Protein AF-A0A4Q2QNV0-F1 (afdb_monomer)

pLDDT: mean 83.26, std 14.24, range [42.0, 94.38]

Secondary structure (DSSP, 8-state):
-----------------HHHHHHHHHHHHHHHHTS--GGGSGGGSHHHHHHHHHTT--HHHHHHHHHHHHT-

Mean predicted aligned error: 9.37 Å

Foldseek 3Di:
DDDDDPPPPPPPDPDPDPLSVLQVVCQVCCCPPPVDGCVVDPSVDSVVSVVCVVVVHDSVNVVVVVCVVVVD

Structure (mmCIF, N/CA/C/O backbone):
data_AF-A0A4Q2QNV0-F1
#
_entry.id   AF-A0A4Q2QNV0-F1
#
loop_
_atom_site.group_PDB
_atom_site.id
_atom_site.type_symbol
_atom_site.label_atom_id
_atom_si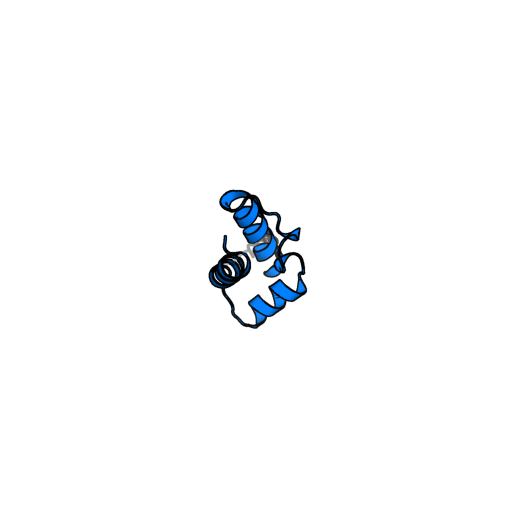te.label_alt_id
_atom_site.label_comp_id
_atom_site.label_asym_id
_atom_site.label_entity_id
_atom_site.label_seq_id
_atom_site.pdbx_PDB_ins_code
_atom_site.Cartn_x
_atom_site.Cartn_y
_atom_site.Cartn_z
_atom_site.occupancy
_atom_site.B_iso_or_equiv
_atom_site.auth_seq_id
_atom_site.auth_comp_id
_atom_site.auth_asym_id
_atom_site.auth_atom_id
_atom_site.pdbx_PDB_model_num
ATOM 1 N N . MET A 1 1 ? 25.033 8.812 -49.560 1.00 42.00 1 MET A N 1
ATOM 2 C CA . MET A 1 1 ? 24.345 9.294 -48.344 1.00 42.00 1 MET A CA 1
ATOM 3 C C . MET A 1 1 ? 25.103 8.776 -47.133 1.00 42.00 1 MET A C 1
ATOM 5 O O . MET A 1 1 ? 25.413 7.593 -47.121 1.00 42.00 1 MET A O 1
ATOM 9 N N . LYS A 1 2 ? 25.485 9.636 -46.181 1.00 44.19 2 LYS A N 1
ATOM 10 C CA . LYS A 1 2 ? 26.189 9.231 -44.953 1.00 44.19 2 LYS A CA 1
ATOM 11 C C . LYS A 1 2 ? 25.312 9.599 -43.759 1.00 44.19 2 LYS A C 1
ATOM 13 O O . LYS A 1 2 ? 25.223 10.770 -43.411 1.00 44.19 2 LYS A O 1
ATOM 18 N N . THR A 1 3 ? 24.633 8.619 -43.177 1.00 51.47 3 THR A N 1
ATOM 19 C CA . THR A 1 3 ? 23.892 8.770 -41.920 1.00 51.47 3 THR A CA 1
ATOM 20 C C . THR A 1 3 ? 24.846 8.534 -40.757 1.00 51.47 3 THR A C 1
ATOM 22 O O . THR A 1 3 ? 25.386 7.441 -40.603 1.00 51.47 3 THR A O 1
ATOM 25 N N . LEU A 1 4 ? 25.086 9.582 -39.970 1.00 58.16 4 LEU A N 1
ATOM 26 C CA . LEU A 1 4 ? 25.800 9.496 -38.698 1.00 58.16 4 LEU A CA 1
ATOM 27 C C . LEU A 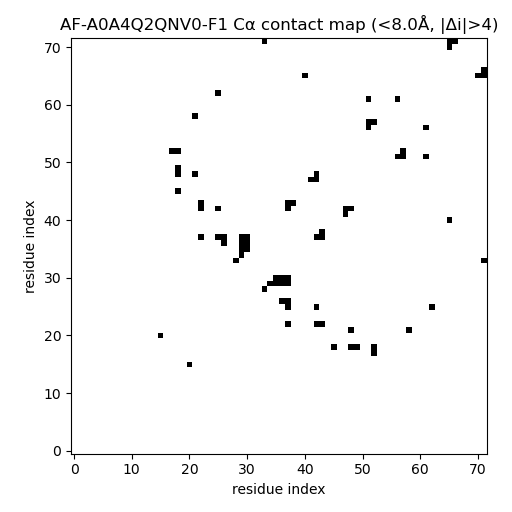1 4 ? 24.918 8.773 -37.666 1.00 58.16 4 LEU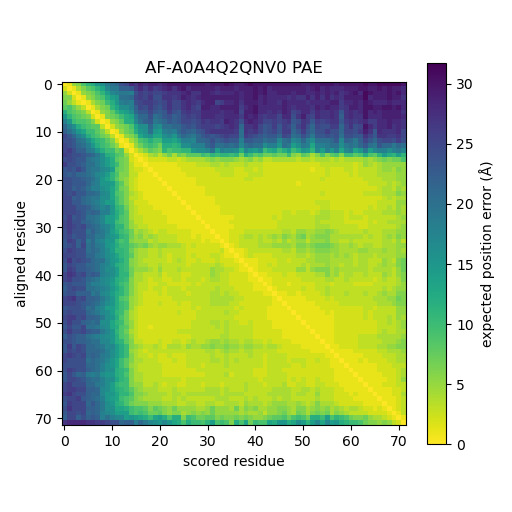 A C 1
ATOM 29 O O . LEU A 1 4 ? 23.715 9.045 -37.617 1.00 58.16 4 LEU A O 1
ATOM 33 N N . PRO A 1 5 ? 25.476 7.887 -36.825 1.00 54.12 5 PRO A N 1
ATOM 34 C CA . PRO A 1 5 ? 24.729 7.307 -35.723 1.00 54.12 5 PRO A CA 1
ATOM 35 C C . PRO A 1 5 ? 24.531 8.383 -34.650 1.00 54.12 5 PRO A C 1
ATOM 37 O O . PRO A 1 5 ? 25.479 8.823 -34.000 1.00 5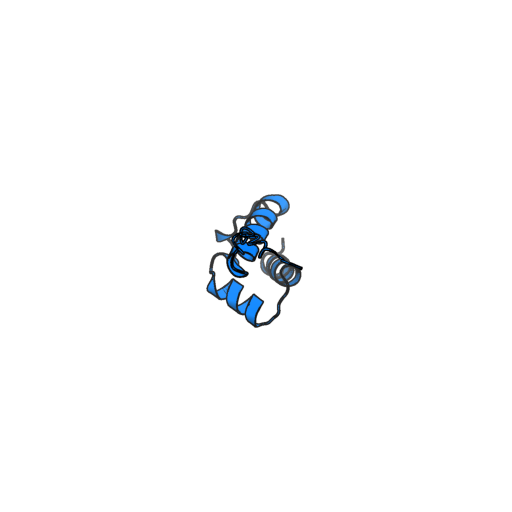4.12 5 PRO A O 1
ATOM 40 N N . ALA A 1 6 ? 23.291 8.834 -34.473 1.00 58.50 6 ALA A N 1
ATOM 41 C CA . ALA A 1 6 ? 22.920 9.647 -33.328 1.00 58.50 6 ALA A CA 1
ATOM 42 C C . ALA A 1 6 ? 22.871 8.738 -32.092 1.00 58.50 6 ALA A C 1
ATOM 44 O O . ALA A 1 6 ? 21.864 8.088 -31.818 1.00 58.50 6 ALA A O 1
ATOM 45 N N . THR A 1 7 ? 23.975 8.670 -31.350 1.00 59.75 7 THR A N 1
ATOM 46 C CA . THR A 1 7 ? 24.000 8.068 -30.014 1.00 59.75 7 THR A CA 1
ATOM 47 C C . THR A 1 7 ? 23.247 8.989 -29.059 1.00 59.75 7 THR A C 1
ATOM 49 O O . THR A 1 7 ? 23.830 9.815 -28.361 1.00 59.75 7 THR A O 1
ATOM 52 N N . THR A 1 8 ? 21.921 8.882 -29.039 1.00 59.88 8 THR A N 1
ATOM 53 C CA . THR A 1 8 ? 21.109 9.469 -27.977 1.00 59.88 8 THR A CA 1
ATOM 54 C C . THR A 1 8 ? 21.267 8.582 -26.746 1.00 59.88 8 THR A C 1
ATOM 56 O O . THR A 1 8 ? 20.560 7.588 -26.590 1.00 59.88 8 THR A O 1
ATOM 59 N N . GLN A 1 9 ? 22.214 8.917 -25.865 1.00 55.66 9 GLN A N 1
ATOM 60 C CA . GLN A 1 9 ? 22.220 8.406 -24.495 1.00 55.66 9 GLN A CA 1
ATOM 61 C C . GLN A 1 9 ? 20.968 8.945 -23.797 1.00 55.66 9 GLN A C 1
ATOM 63 O O . GLN A 1 9 ? 20.969 10.007 -23.178 1.00 55.66 9 GLN A O 1
ATOM 68 N N . ARG A 1 10 ? 19.850 8.234 -23.955 1.00 62.00 10 ARG A N 1
ATOM 69 C CA . ARG A 1 10 ? 18.656 8.464 -23.154 1.00 62.00 10 ARG A CA 1
ATOM 70 C C . ARG A 1 10 ? 19.047 8.099 -21.730 1.00 62.00 10 ARG A C 1
ATOM 72 O O . ARG A 1 10 ? 19.224 6.921 -21.438 1.00 62.00 10 ARG A O 1
ATOM 79 N N . ALA A 1 11 ? 19.226 9.105 -20.876 1.00 59.91 11 ALA A N 1
ATOM 80 C CA . ALA A 1 11 ? 19.385 8.898 -19.446 1.00 59.91 11 ALA A CA 1
ATOM 81 C C . ALA A 1 11 ? 18.248 7.980 -18.984 1.00 59.91 11 ALA A C 1
ATOM 83 O O . ALA A 1 11 ? 17.068 8.340 -19.065 1.00 59.91 11 ALA A O 1
ATOM 84 N N . VAL A 1 12 ? 18.600 6.756 -18.598 1.00 58.22 12 VAL A N 1
ATOM 85 C CA . VAL A 1 12 ? 17.648 5.801 -18.049 1.00 58.22 12 VAL A CA 1
ATOM 86 C C . VAL A 1 12 ? 17.241 6.402 -16.714 1.00 58.22 12 VAL A C 1
ATOM 88 O O . VAL A 1 12 ? 18.045 6.454 -15.786 1.00 58.22 12 VAL A O 1
ATOM 91 N N . LYS A 1 13 ? 16.029 6.964 -16.640 1.00 63.06 13 LYS A N 1
ATOM 92 C CA . LYS A 1 13 ? 15.458 7.382 -15.357 1.00 63.06 13 LYS A CA 1
ATOM 93 C C . LYS A 1 13 ? 15.554 6.156 -14.448 1.00 63.06 13 LYS A C 1
ATOM 95 O O . LYS A 1 13 ? 15.093 5.107 -14.902 1.00 63.06 13 LYS A O 1
ATOM 100 N N . PRO A 1 14 ? 16.146 6.242 -13.245 1.00 57.09 14 PRO A N 1
ATOM 101 C CA . PRO A 1 14 ? 16.192 5.098 -12.350 1.00 57.09 14 PRO A CA 1
ATOM 102 C C . PRO A 1 14 ? 14.756 4.616 -12.164 1.00 57.09 14 PRO A C 1
ATOM 104 O O . PRO A 1 14 ? 13.916 5.343 -11.631 1.00 57.09 14 PRO A O 1
ATOM 107 N N . CYS A 1 15 ? 14.432 3.452 -12.718 1.00 71.00 15 CYS A N 1
ATOM 108 C CA . CYS A 1 15 ? 13.127 2.859 -12.515 1.00 71.00 15 CYS A CA 1
ATOM 109 C C . CYS A 1 15 ? 13.151 2.359 -11.075 1.00 71.00 15 CYS A C 1
ATOM 111 O O . CYS A 1 15 ? 13.901 1.435 -10.764 1.00 71.00 15 CYS A O 1
ATOM 113 N N . LEU A 1 16 ? 12.409 3.019 -10.186 1.00 81.12 16 LEU A N 1
ATOM 114 C CA . LEU A 1 16 ? 12.213 2.500 -8.838 1.00 81.12 16 LEU A CA 1
ATOM 115 C C . LEU A 1 16 ? 11.633 1.087 -8.948 1.00 81.12 16 LEU A C 1
ATOM 117 O O . LEU A 1 16 ? 10.819 0.819 -9.838 1.00 81.12 16 LEU A O 1
ATOM 121 N N . SER A 1 17 ? 12.064 0.186 -8.063 1.00 89.69 17 SER A N 1
ATOM 122 C CA . SER A 1 17 ? 11.456 -1.139 -8.002 1.00 89.69 17 SER A CA 1
ATOM 123 C C . SER A 1 17 ? 9.954 -0.984 -7.723 1.00 89.69 17 SER A C 1
ATOM 125 O O . SER A 1 17 ? 9.558 -0.040 -7.030 1.00 89.69 17 SER A O 1
ATOM 127 N N . PRO A 1 18 ? 9.100 -1.886 -8.234 1.00 88.94 18 PRO A N 1
ATOM 128 C CA . PRO A 1 18 ? 7.669 -1.855 -7.941 1.00 88.94 18 PRO A CA 1
ATOM 129 C C . PRO A 1 18 ? 7.385 -1.739 -6.440 1.00 88.94 18 PRO A C 1
ATOM 131 O O . PRO A 1 18 ? 6.536 -0.952 -6.031 1.00 88.94 18 PRO A O 1
ATOM 134 N N . VAL A 1 19 ? 8.174 -2.430 -5.615 1.00 91.62 19 VAL A N 1
ATOM 135 C CA . VAL A 1 19 ? 8.054 -2.352 -4.161 1.00 91.62 19 VAL A CA 1
ATOM 136 C C . VAL A 1 19 ? 8.419 -0.969 -3.615 1.00 91.62 19 VAL A C 1
ATOM 138 O O . VAL A 1 19 ? 7.666 -0.418 -2.818 1.00 91.62 19 VAL A O 1
ATOM 141 N N . ALA A 1 20 ? 9.516 -0.363 -4.074 1.00 91.38 20 ALA A N 1
ATOM 142 C CA . ALA A 1 20 ? 9.895 0.984 -3.647 1.00 91.38 20 ALA A CA 1
ATOM 143 C C . ALA A 1 20 ? 8.829 2.026 -4.028 1.00 91.38 20 ALA A C 1
ATOM 145 O O . ALA A 1 20 ? 8.558 2.951 -3.262 1.00 91.38 20 ALA A O 1
ATOM 146 N N . VAL A 1 21 ? 8.181 1.864 -5.189 1.00 91.75 21 VAL A N 1
ATOM 147 C CA . VAL A 1 21 ? 7.050 2.714 -5.593 1.00 91.75 21 VAL A CA 1
ATOM 148 C C . VAL A 1 21 ? 5.878 2.549 -4.629 1.00 91.75 21 VAL A C 1
ATOM 150 O O . VAL A 1 21 ? 5.332 3.546 -4.159 1.00 91.75 21 VAL A O 1
ATOM 153 N N . TRP A 1 22 ? 5.518 1.309 -4.296 1.00 93.69 22 TRP A N 1
ATOM 154 C CA . TRP A 1 22 ? 4.460 1.015 -3.331 1.00 93.69 22 TRP A CA 1
ATOM 155 C C . TRP A 1 22 ? 4.764 1.592 -1.947 1.00 93.69 22 TRP A C 1
ATOM 157 O O . TRP A 1 22 ? 3.921 2.293 -1.396 1.00 93.69 22 TRP A O 1
ATOM 167 N N . GLN A 1 23 ? 5.972 1.389 -1.414 1.00 92.19 23 GLN A N 1
ATOM 168 C CA . GLN A 1 23 ? 6.378 1.947 -0.120 1.00 92.19 23 GLN A CA 1
ATOM 169 C C . GLN A 1 23 ? 6.259 3.470 -0.099 1.00 92.19 23 GLN A C 1
ATOM 171 O O . GLN A 1 23 ? 5.725 4.042 0.851 1.00 92.19 23 GLN A O 1
ATOM 176 N N . MET A 1 24 ? 6.715 4.138 -1.158 1.00 92.81 24 MET A N 1
ATOM 177 C CA . MET A 1 24 ? 6.671 5.594 -1.236 1.00 92.81 24 MET A CA 1
ATOM 178 C C . MET A 1 24 ? 5.231 6.125 -1.307 1.00 92.81 24 MET A C 1
ATOM 180 O O . MET A 1 24 ? 4.917 7.131 -0.670 1.00 92.81 24 MET A O 1
ATOM 184 N N . LEU A 1 25 ? 4.352 5.449 -2.054 1.00 93.12 25 LEU A N 1
ATOM 185 C CA . LEU A 1 25 ? 2.943 5.828 -2.168 1.00 93.12 25 LEU A CA 1
ATOM 186 C C . LEU A 1 25 ? 2.171 5.560 -0.874 1.00 93.12 25 LEU A C 1
ATOM 188 O O . LEU A 1 25 ? 1.473 6.453 -0.404 1.00 93.12 25 LEU A O 1
ATOM 192 N N . LEU A 1 26 ? 2.336 4.379 -0.271 1.00 92.31 26 LEU A N 1
ATOM 193 C CA . LEU A 1 26 ? 1.678 4.019 0.987 1.00 92.31 26 LEU A CA 1
ATOM 194 C C . LEU A 1 26 ? 2.122 4.924 2.129 1.00 92.31 26 LEU A C 1
ATOM 196 O O . LEU A 1 26 ? 1.276 5.407 2.868 1.00 92.31 26 LEU A O 1
ATOM 200 N N . THR A 1 27 ? 3.422 5.219 2.236 1.00 93.06 27 THR A N 1
ATOM 201 C CA . THR A 1 27 ? 3.934 6.136 3.265 1.00 93.06 27 THR A CA 1
ATOM 202 C C . THR A 1 27 ? 3.253 7.496 3.164 1.00 93.06 27 THR A C 1
ATOM 204 O O . THR A 1 27 ? 2.713 7.978 4.153 1.00 93.06 27 THR A O 1
ATOM 207 N N . ARG A 1 28 ? 3.206 8.090 1.961 1.00 92.94 28 ARG A N 1
ATOM 208 C CA . ARG A 1 28 ? 2.541 9.387 1.767 1.00 92.94 28 ARG A CA 1
ATOM 209 C C . ARG A 1 28 ? 1.043 9.314 2.030 1.00 92.94 28 ARG A C 1
ATOM 211 O O . ARG A 1 28 ? 0.495 10.231 2.622 1.00 92.94 28 ARG A O 1
ATOM 218 N N . LEU A 1 29 ? 0.372 8.264 1.568 1.00 92.00 29 LEU A N 1
ATOM 219 C CA . LEU A 1 29 ? -1.075 8.139 1.710 1.00 92.00 29 LEU A CA 1
ATOM 220 C C . LEU A 1 29 ? -1.478 7.971 3.180 1.00 92.00 29 LEU A C 1
ATOM 222 O O . LEU A 1 29 ? -2.373 8.669 3.648 1.00 92.00 29 LEU A O 1
ATOM 226 N N . LEU A 1 30 ? -0.785 7.099 3.913 1.00 90.62 30 LEU A N 1
ATOM 227 C CA . LEU A 1 30 ? -1.036 6.841 5.330 1.00 90.62 30 LEU A CA 1
ATOM 228 C C . LEU A 1 30 ? -0.762 8.069 6.191 1.00 90.62 30 LEU A C 1
ATOM 230 O O . LEU A 1 30 ? -1.600 8.438 7.013 1.00 90.62 30 LEU A O 1
ATOM 234 N N . GLU A 1 31 ? 0.360 8.741 5.946 1.00 92.06 31 GLU A N 1
ATOM 235 C CA . GLU A 1 31 ? 0.739 9.930 6.703 1.00 92.06 31 GLU A CA 1
ATOM 236 C C . GLU A 1 31 ? -0.256 11.075 6.472 1.00 92.06 31 GLU A C 1
ATOM 238 O O . GLU A 1 31 ? -0.664 11.741 7.419 1.00 92.06 31 GLU A O 1
ATOM 243 N N . GLN A 1 32 ? -0.684 11.289 5.223 1.00 91.00 32 GLN A N 1
ATOM 244 C CA . GLN A 1 32 ? -1.555 12.414 4.871 1.00 91.00 32 GLN A CA 1
ATOM 245 C C . GLN A 1 32 ? -3.028 12.189 5.229 1.00 91.00 32 GLN A C 1
ATOM 247 O O . GLN A 1 32 ? -3.696 13.138 5.630 1.00 91.00 32 GLN A O 1
ATOM 252 N N . HIS A 1 33 ? -3.554 10.972 5.055 1.00 88.94 33 HIS A N 1
ATOM 253 C CA . HIS A 1 33 ? -4.991 10.709 5.210 1.00 88.94 33 HIS A CA 1
ATOM 254 C C . HIS A 1 33 ? -5.364 10.103 6.560 1.00 88.94 33 HIS A C 1
ATOM 256 O O . HIS A 1 33 ? -6.471 10.340 7.035 1.00 88.94 33 HIS A O 1
ATOM 262 N N . TYR A 1 34 ? -4.449 9.357 7.179 1.00 86.94 34 TYR A N 1
ATOM 263 C CA . TYR A 1 34 ? -4.726 8.609 8.406 1.00 86.94 34 TYR A CA 1
ATOM 264 C C . TYR A 1 34 ? -3.835 9.028 9.580 1.00 86.94 34 TYR A C 1
ATOM 266 O O . TYR A 1 34 ? -4.057 8.585 10.702 1.00 86.94 34 TYR A O 1
ATOM 274 N N . GLY A 1 35 ? -2.816 9.866 9.345 1.00 89.00 35 GLY A N 1
ATOM 275 C CA . GLY A 1 35 ? -1.812 10.195 10.359 1.00 89.00 35 GLY A CA 1
ATOM 276 C C . GLY A 1 35 ? -0.994 8.979 10.810 1.00 89.00 35 GLY A C 1
ATOM 277 O O . GLY A 1 35 ? -0.418 8.998 11.895 1.00 89.00 35 GLY A O 1
ATOM 278 N N . LEU A 1 36 ? -0.966 7.920 9.995 1.00 88.88 36 LEU A N 1
ATOM 279 C CA . LEU A 1 36 ? -0.268 6.667 10.270 1.00 88.88 36 LEU A CA 1
ATOM 280 C C . LEU A 1 36 ? 1.075 6.633 9.554 1.00 88.88 36 LEU A C 1
ATOM 282 O O . LEU A 1 36 ? 1.233 7.185 8.465 1.00 88.88 36 LEU A O 1
ATOM 286 N N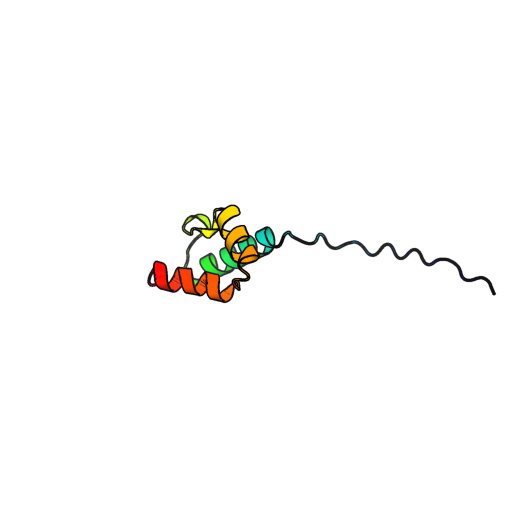 . THR A 1 37 ? 2.034 5.911 10.125 1.00 90.69 37 THR A N 1
ATOM 287 C CA . THR A 1 37 ? 3.278 5.611 9.420 1.00 90.69 37 THR A CA 1
ATOM 288 C C . THR A 1 37 ? 3.182 4.244 8.755 1.00 90.69 37 THR A C 1
ATOM 290 O O . THR A 1 37 ? 2.474 3.352 9.220 1.00 90.69 37 THR A O 1
ATOM 293 N N . ILE A 1 38 ? 3.931 4.029 7.669 1.00 89.75 38 ILE A N 1
ATOM 294 C CA . ILE A 1 38 ? 3.970 2.711 7.015 1.00 89.75 38 ILE A CA 1
ATOM 295 C C . ILE A 1 38 ? 4.435 1.603 7.977 1.00 89.75 38 ILE A C 1
ATOM 297 O O . ILE A 1 38 ? 4.030 0.454 7.813 1.00 89.75 38 ILE A O 1
ATOM 301 N N . ASN A 1 39 ? 5.220 1.956 9.004 1.00 89.25 39 ASN A N 1
ATOM 302 C CA . ASN A 1 39 ? 5.714 1.046 10.041 1.00 89.25 39 ASN A CA 1
ATOM 303 C C . ASN A 1 39 ? 4.595 0.458 10.910 1.00 89.25 39 ASN A C 1
ATOM 305 O O . ASN A 1 39 ? 4.748 -0.651 11.414 1.00 89.25 39 ASN A O 1
ATOM 309 N N . ASP A 1 40 ? 3.468 1.161 11.034 1.00 87.44 40 ASP A N 1
ATOM 310 C CA . ASP A 1 40 ? 2.291 0.706 11.784 1.00 87.44 40 ASP A CA 1
ATOM 311 C C . ASP A 1 40 ? 1.428 -0.280 10.971 1.00 87.44 40 ASP A C 1
ATOM 313 O O . ASP A 1 40 ? 0.434 -0.828 11.459 1.00 87.44 40 ASP A O 1
ATOM 317 N N . THR A 1 41 ? 1.812 -0.533 9.715 1.00 89.62 41 THR A N 1
ATOM 318 C CA . THR A 1 41 ? 1.079 -1.373 8.766 1.00 89.62 41 THR A CA 1
ATOM 319 C C . THR A 1 41 ? 1.893 -2.595 8.331 1.00 89.62 41 THR A C 1
ATOM 321 O O . THR A 1 41 ? 3.125 -2.567 8.360 1.00 89.62 41 THR A O 1
ATOM 324 N N . PRO A 1 42 ? 1.244 -3.668 7.833 1.00 88.62 42 PRO A N 1
ATOM 325 C CA . PRO A 1 42 ? 1.945 -4.834 7.287 1.00 88.62 42 PRO A CA 1
ATOM 326 C C . PRO A 1 42 ? 2.855 -4.509 6.096 1.00 88.62 42 PRO A C 1
ATOM 328 O O . PRO A 1 42 ? 3.762 -5.279 5.789 1.00 88.62 42 PRO A O 1
ATOM 331 N N . PHE A 1 43 ? 2.636 -3.368 5.437 1.00 90.62 43 PHE A N 1
ATOM 332 C CA . PHE A 1 43 ? 3.420 -2.924 4.288 1.00 90.62 43 PHE A CA 1
ATOM 333 C C . PHE A 1 43 ? 4.788 -2.339 4.658 1.00 90.62 43 PHE A C 1
ATOM 335 O O . PHE A 1 43 ? 5.560 -1.993 3.766 1.00 90.62 43 PHE A O 1
ATOM 342 N N . CYS A 1 44 ? 5.145 -2.272 5.946 1.00 90.38 44 CYS A N 1
ATOM 343 C CA . CYS A 1 44 ? 6.536 -2.045 6.342 1.00 90.38 44 CYS A CA 1
ATOM 344 C C . CYS A 1 44 ? 7.453 -3.183 5.865 1.00 90.38 44 CYS A C 1
ATOM 346 O O . CYS A 1 44 ? 8.633 -2.964 5.587 1.00 90.38 44 CYS A O 1
ATOM 348 N N . ASN A 1 45 ? 6.900 -4.393 5.719 1.00 92.69 45 ASN A N 1
ATOM 349 C CA . ASN A 1 45 ? 7.623 -5.552 5.236 1.00 92.69 45 ASN A CA 1
ATOM 350 C C . ASN A 1 45 ? 7.569 -5.624 3.705 1.00 92.69 45 ASN A C 1
ATOM 352 O O . ASN A 1 45 ? 6.512 -5.807 3.098 1.00 92.69 45 ASN A O 1
ATOM 356 N N . GLU A 1 46 ? 8.747 -5.549 3.089 1.00 91.94 46 GLU A N 1
ATOM 357 C CA . GLU A 1 46 ? 8.921 -5.633 1.641 1.00 91.94 46 GLU A CA 1
ATOM 358 C C . GLU A 1 46 ? 8.336 -6.927 1.050 1.00 91.94 46 GLU A C 1
ATOM 360 O O . GLU A 1 46 ? 7.763 -6.912 -0.041 1.00 91.94 46 GLU A O 1
ATOM 365 N N . ALA A 1 47 ? 8.413 -8.038 1.793 1.00 93.56 47 ALA A N 1
ATOM 366 C CA . ALA A 1 47 ? 7.875 -9.327 1.366 1.00 93.56 47 ALA A CA 1
ATOM 367 C C . ALA A 1 47 ? 6.348 -9.296 1.207 1.00 93.56 47 ALA A C 1
ATOM 369 O O . ALA A 1 47 ? 5.832 -9.852 0.241 1.00 93.56 47 ALA A O 1
ATOM 370 N N . VAL A 1 48 ? 5.641 -8.593 2.100 1.00 92.19 48 VAL A N 1
ATOM 371 C CA . VAL A 1 48 ? 4.178 -8.448 2.035 1.00 92.19 48 VAL A CA 1
ATOM 372 C C . VAL A 1 48 ? 3.796 -7.654 0.792 1.00 92.19 48 VAL A C 1
ATOM 374 O O . VAL A 1 48 ? 2.916 -8.073 0.047 1.00 92.19 48 VAL A O 1
ATOM 377 N N . ILE A 1 49 ? 4.491 -6.548 0.511 1.00 92.81 49 ILE A N 1
ATOM 378 C CA . ILE A 1 49 ? 4.256 -5.772 -0.715 1.00 92.81 49 ILE A CA 1
ATOM 379 C C . ILE A 1 49 ? 4.514 -6.635 -1.952 1.00 92.81 49 ILE A C 1
ATOM 381 O O . ILE A 1 49 ? 3.712 -6.638 -2.883 1.00 92.81 49 ILE A O 1
ATOM 385 N N . LYS A 1 50 ? 5.623 -7.378 -1.966 1.00 93.69 50 LYS A N 1
ATOM 386 C CA . LYS A 1 50 ? 5.975 -8.235 -3.095 1.00 93.69 50 LYS A CA 1
ATOM 387 C C . LYS A 1 50 ? 4.915 -9.307 -3.345 1.00 93.69 50 LYS A C 1
ATOM 389 O O . LYS A 1 50 ? 4.546 -9.509 -4.493 1.00 93.69 50 LYS A O 1
ATOM 394 N N . GLU A 1 51 ? 4.391 -9.935 -2.298 1.00 94.38 51 GLU A N 1
ATOM 395 C CA . GLU A 1 51 ? 3.311 -10.919 -2.411 1.00 94.38 51 GLU A CA 1
ATOM 396 C C . GLU A 1 51 ? 2.040 -10.307 -3.016 1.00 94.38 51 GLU A C 1
ATOM 398 O O . GLU A 1 51 ? 1.439 -10.910 -3.899 1.00 94.38 51 GLU A O 1
ATOM 403 N N . HIS A 1 52 ? 1.675 -9.081 -2.626 1.00 92.75 52 HIS A N 1
ATOM 404 C CA . HIS A 1 52 ? 0.521 -8.384 -3.206 1.00 92.75 52 HIS A CA 1
ATOM 405 C C . HIS A 1 52 ? 0.733 -8.071 -4.691 1.00 92.75 52 HIS A C 1
ATOM 407 O O . HIS A 1 52 ? -0.174 -8.260 -5.500 1.00 92.75 52 HIS A O 1
ATOM 413 N N . ILE A 1 53 ? 1.941 -7.642 -5.0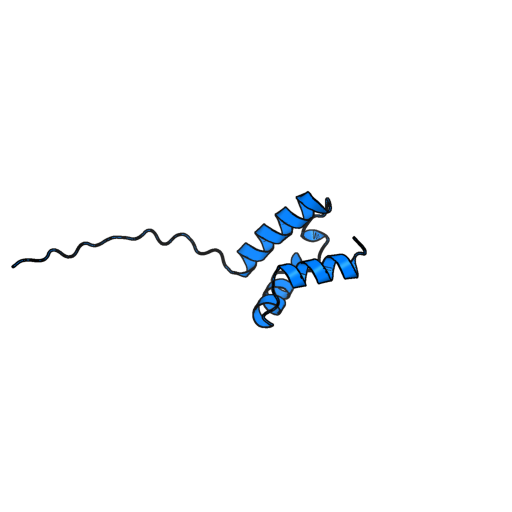62 1.00 92.31 53 ILE A N 1
ATOM 414 C CA . ILE A 1 53 ? 2.306 -7.389 -6.460 1.00 92.31 53 ILE A CA 1
ATOM 415 C C . ILE A 1 53 ? 2.280 -8.691 -7.271 1.00 92.31 53 ILE A C 1
ATOM 417 O O . ILE A 1 53 ? 1.707 -8.716 -8.359 1.00 92.31 53 ILE A O 1
ATOM 421 N N . ASP A 1 54 ? 2.860 -9.769 -6.742 1.00 94.38 54 ASP A N 1
ATOM 422 C CA . ASP A 1 54 ? 2.906 -11.083 -7.392 1.00 94.38 54 ASP A CA 1
ATOM 423 C C . ASP A 1 54 ? 1.500 -11.705 -7.515 1.00 94.38 54 ASP A C 1
ATOM 425 O O . ASP A 1 54 ? 1.208 -12.386 -8.498 1.00 94.38 54 ASP A O 1
ATOM 429 N N . ALA A 1 55 ? 0.604 -11.422 -6.564 1.00 94.31 55 ALA A N 1
ATOM 430 C CA . ALA A 1 55 ? -0.809 -11.793 -6.609 1.00 94.31 55 ALA A CA 1
ATOM 431 C C . ALA A 1 55 ? -1.648 -10.911 -7.558 1.00 94.31 55 ALA A C 1
ATOM 433 O O . ALA A 1 55 ? -2.830 -11.186 -7.764 1.00 94.31 55 ALA A O 1
ATOM 434 N N . GLY A 1 56 ? -1.065 -9.858 -8.142 1.00 93.50 56 GLY A N 1
ATOM 435 C CA . GLY A 1 56 ? -1.761 -8.928 -9.034 1.00 93.50 56 GLY A CA 1
ATOM 436 C C . GLY A 1 56 ? -2.736 -7.987 -8.320 1.00 93.50 56 GLY A C 1
ATOM 437 O O . GLY A 1 56 ? -3.615 -7.417 -8.967 1.00 93.50 56 GLY A O 1
ATOM 438 N N . ILE A 1 57 ? -2.594 -7.820 -7.003 1.00 93.50 57 ILE A N 1
ATOM 439 C CA . ILE A 1 57 ? -3.416 -6.918 -6.196 1.00 93.50 57 ILE A CA 1
ATOM 440 C C . ILE A 1 57 ? -3.027 -5.475 -6.513 1.00 93.50 57 ILE A C 1
ATOM 442 O O . ILE A 1 57 ? -1.846 -5.131 -6.620 1.00 93.50 57 ILE A O 1
ATOM 446 N N . THR A 1 58 ? -4.024 -4.605 -6.663 1.00 92.00 58 THR A N 1
ATOM 447 C CA . THR A 1 58 ? -3.768 -3.187 -6.911 1.00 92.00 58 THR A CA 1
ATOM 448 C C . THR A 1 58 ? -3.436 -2.452 -5.613 1.00 92.00 58 THR A C 1
ATOM 450 O O . THR A 1 58 ? -3.829 -2.859 -4.521 1.00 92.00 58 THR A O 1
ATOM 453 N N . LEU A 1 59 ? -2.744 -1.315 -5.717 1.00 90.50 59 LEU A N 1
ATOM 454 C CA . LEU A 1 59 ? -2.456 -0.474 -4.552 1.00 90.50 59 LEU A CA 1
ATOM 455 C C . LEU A 1 59 ? -3.744 -0.005 -3.847 1.00 90.50 59 LEU A C 1
ATOM 457 O O . LEU A 1 59 ? -3.764 0.112 -2.628 1.00 90.50 59 LEU A O 1
ATOM 461 N N . ALA A 1 60 ? -4.815 0.259 -4.604 1.00 91.44 60 ALA A N 1
ATOM 462 C CA . ALA A 1 60 ? -6.097 0.679 -4.044 1.00 91.44 60 ALA A CA 1
ATOM 463 C C . ALA A 1 60 ? -6.736 -0.439 -3.212 1.00 91.44 60 ALA A C 1
ATOM 465 O O . ALA A 1 60 ? -7.169 -0.187 -2.093 1.00 91.44 60 ALA A O 1
ATOM 466 N N . ASP A 1 61 ? -6.713 -1.676 -3.712 1.00 93.38 61 ASP A N 1
ATOM 467 C CA . ASP A 1 61 ? -7.206 -2.835 -2.962 1.00 93.38 61 ASP A CA 1
ATOM 468 C C . ASP A 1 61 ? -6.361 -3.078 -1.706 1.00 93.38 61 ASP A C 1
ATOM 470 O O . ASP A 1 61 ? -6.898 -3.316 -0.630 1.00 93.38 61 ASP A O 1
ATOM 474 N N . ALA A 1 62 ? -5.037 -2.930 -1.812 1.00 91.38 62 ALA A N 1
ATOM 475 C CA . ALA A 1 62 ? -4.122 -3.012 -0.676 1.00 91.38 62 ALA A CA 1
ATOM 476 C C . ALA A 1 62 ? -4.439 -1.976 0.419 1.00 91.38 62 ALA A C 1
ATOM 478 O O . ALA A 1 62 ? -4.383 -2.294 1.607 1.00 91.38 62 ALA A O 1
ATOM 479 N N . VAL A 1 63 ? -4.808 -0.750 0.034 1.00 89.44 63 VAL A N 1
ATOM 480 C CA . VAL A 1 63 ? -5.271 0.285 0.971 1.00 89.44 63 VAL A CA 1
ATOM 481 C C . VAL A 1 63 ? -6.652 -0.055 1.531 1.00 89.44 63 VAL A C 1
ATOM 483 O O . VAL A 1 63 ? -6.840 0.074 2.736 1.00 89.44 63 VAL A O 1
ATOM 486 N N . ASN A 1 64 ? -7.588 -0.551 0.716 1.00 90.25 64 ASN A N 1
ATOM 487 C CA . ASN A 1 64 ? -8.904 -0.990 1.194 1.00 90.25 64 ASN A CA 1
ATOM 488 C C . ASN A 1 64 ? -8.772 -2.072 2.277 1.00 90.25 64 ASN A C 1
ATOM 490 O O . ASN A 1 64 ? -9.414 -1.967 3.317 1.00 90.25 64 ASN A O 1
ATOM 494 N N . PHE A 1 65 ? -7.858 -3.037 2.108 1.00 88.06 65 PHE A N 1
ATOM 495 C CA . PHE A 1 65 ? -7.558 -4.031 3.144 1.00 88.06 65 PHE A CA 1
ATOM 496 C C . PHE A 1 65 ? -7.054 -3.408 4.452 1.00 88.06 65 PHE A C 1
ATOM 498 O O . PHE A 1 65 ? -7.343 -3.932 5.527 1.00 88.06 65 PHE A O 1
ATOM 505 N N . LEU A 1 66 ? -6.296 -2.305 4.402 1.00 86.94 66 LEU A N 1
ATOM 506 C CA . LEU A 1 66 ? -5.907 -1.588 5.623 1.00 86.94 66 LEU A CA 1
ATOM 507 C C . LEU A 1 66 ? -7.115 -0.942 6.279 1.00 86.94 66 LEU A C 1
ATOM 509 O O . LEU A 1 66 ? -7.285 -1.092 7.481 1.00 86.94 66 LEU A O 1
ATOM 513 N N . VAL A 1 67 ? -7.937 -0.243 5.502 1.00 86.38 67 VAL A N 1
ATOM 514 C CA . VAL A 1 67 ? -9.115 0.454 6.022 1.00 86.38 67 VAL A CA 1
ATOM 515 C C . VAL A 1 67 ? -10.062 -0.531 6.702 1.00 86.38 67 VAL A C 1
ATOM 517 O O . VAL A 1 67 ? -10.457 -0.303 7.839 1.00 86.38 67 VAL A O 1
ATOM 520 N N . GLU A 1 68 ? -10.341 -1.670 6.066 1.00 87.56 68 GLU A N 1
ATOM 521 C CA 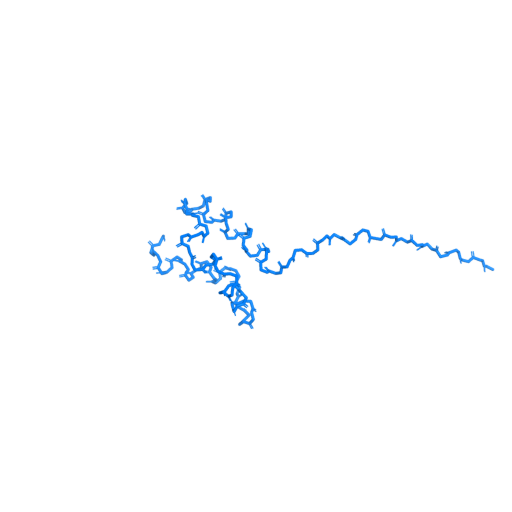. GLU A 1 68 ? -11.180 -2.723 6.647 1.00 87.56 68 GLU A CA 1
ATOM 522 C C . GLU A 1 68 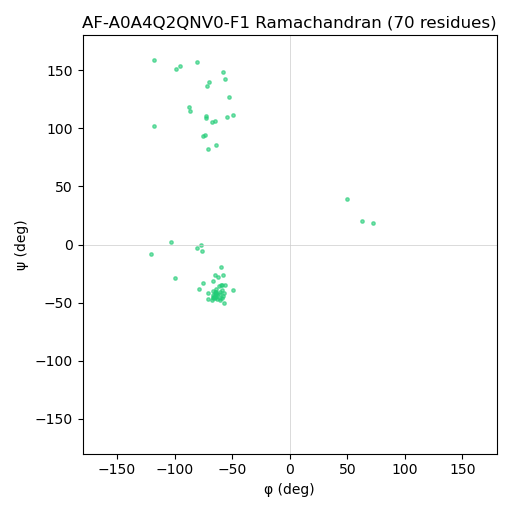? -10.561 -3.337 7.909 1.00 87.56 68 GLU A C 1
ATOM 524 O O . GLU A 1 68 ? -11.260 -3.582 8.888 1.00 87.56 68 GLU A O 1
ATOM 529 N N . LYS A 1 69 ? -9.245 -3.585 7.911 1.00 84.75 69 LYS A N 1
ATOM 530 C CA . LYS A 1 69 ? -8.569 -4.249 9.036 1.00 84.75 69 LYS A CA 1
ATOM 531 C C . LYS A 1 69 ? -8.374 -3.336 10.249 1.00 84.75 69 LYS A C 1
ATOM 533 O O . LYS A 1 69 ? -8.333 -3.829 11.372 1.00 84.75 69 LYS A O 1
ATOM 538 N N . TYR A 1 70 ? -8.170 -2.042 10.022 1.00 81.31 70 TYR A N 1
ATOM 539 C CA . TYR A 1 70 ? -7.910 -1.057 11.073 1.00 81.31 70 TYR A CA 1
ATOM 540 C C . TYR A 1 70 ? -9.137 -0.191 11.404 1.00 81.31 70 TYR A C 1
ATOM 542 O O . TYR A 1 70 ? -9.016 0.684 12.256 1.00 81.31 70 TYR A O 1
ATOM 550 N N . GLU A 1 71 ? -10.288 -0.442 10.766 1.00 79.00 71 GLU A N 1
ATOM 551 C CA . GLU A 1 71 ? -11.549 0.304 10.939 1.00 79.00 71 GLU A CA 1
ATOM 552 C C . GLU A 1 71 ? -11.364 1.835 10.835 1.00 79.00 71 GLU A C 1
ATOM 554 O O . GLU A 1 71 ? -11.939 2.599 11.613 1.00 79.00 71 GLU A O 1
ATOM 559 N N . LEU A 1 7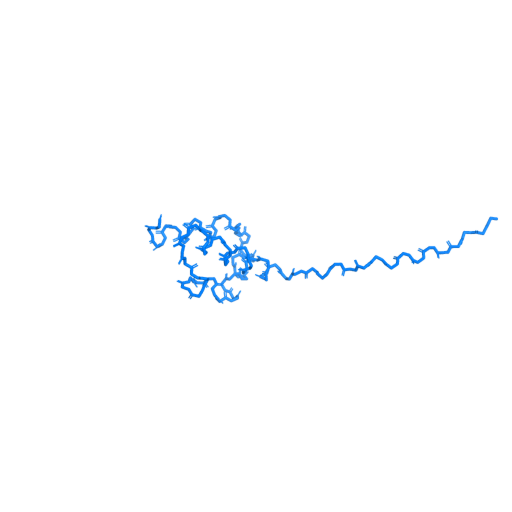2 ? -10.508 2.262 9.896 1.00 75.19 72 LEU A N 1
ATOM 560 C CA . LEU A 1 72 ? -10.086 3.658 9.700 1.00 75.19 72 LEU A CA 1
ATOM 561 C C . LEU A 1 72 ? -11.126 4.534 8.993 1.00 75.19 72 LEU A C 1
ATOM 563 O O . LEU A 1 72 ? -11.871 4.015 8.132 1.00 75.19 72 LEU A O 1
#

Radius of gyration: 18.61 Å; Cα contacts (8 Å, |Δi|>4): 40; chains: 1; bounding box: 38×24×60 Å

Sequence (72 aa):
MKTLPATTQRAVKPCLSPVAVWQMLLTRLLEQHYGLTINDTPFCNEAVIKEHIDAGITLADAVNFLVEKYEL

Solvent-accessible surface area (backbone atoms only — not comparable to full-atom values): 4515 Å² total; per-residue (Å²): 139,85,86,78,85,79,81,74,82,70,77,76,71,82,75,69,52,74,57,57,50,49,48,55,50,48,32,53,48,30,42,74,76,68,72,35,57,41,78,84,40,76,61,57,39,66,66,54,43,45,51,38,53,76,71,66,52,48,72,68,57,58,49,50,54,47,36,68,74,66,74,106